Protein AF-A0A2G6VY18-F1 (afdb_monomer_lite)

pLDDT: mean 87.69, std 17.42, range [36.78, 98.62]

Radius of gyration: 18.26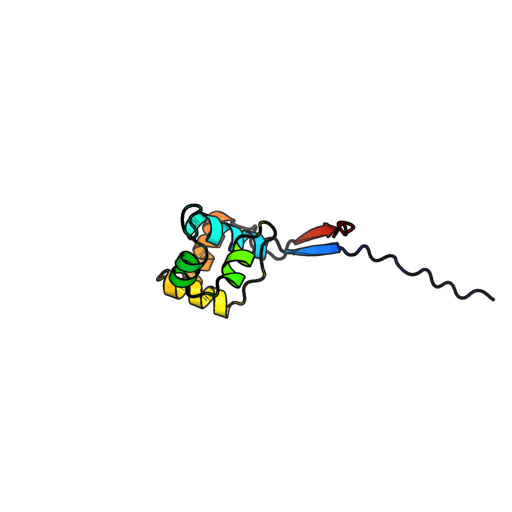 Å; chains: 1; bounding box: 56×31×47 Å

Sequence (108 aa):
MGNKNSDSNKSNEAKIFLLDRFVCNYIKKEWISDTKSNLSQSQELGIHPHVLTKIKNDDGYRIPLSTLAIICFYKKIDLSEFFKLIEKQYGSKINDDFVLKTNTKKDA

Foldseek 3Di:
DDDPPPPPPPQPWDKQFVLQLLLLVVCCVPQNDPPDDLCVSCVLQVHDSVVNVQSPDNSGDPQDVVSVQSSCVSVVHGPVVSVVVSCVVQPPSNDRDTDIDGPPPPDD

Structure (mmCIF, N/CA/C/O backbone):
data_AF-A0A2G6VY18-F1
#
_entry.id   AF-A0A2G6VY18-F1
#
loop_
_atom_site.group_PDB
_atom_site.id
_atom_site.type_symbol
_atom_site.label_atom_id
_atom_site.label_alt_id
_atom_site.label_comp_id
_atom_site.label_asym_id
_atom_site.label_entity_id
_atom_site.label_seq_id
_atom_site.pdbx_PDB_ins_code
_atom_site.Cartn_x
_atom_site.Cartn_y
_atom_site.Cartn_z
_atom_site.occupancy
_atom_site.B_iso_or_equiv
_atom_site.auth_seq_id
_atom_site.auth_comp_id
_atom_site.auth_asym_id
_atom_site.auth_atom_id
_atom_site.pdbx_PDB_model_num
ATOM 1 N N . MET A 1 1 ? 43.800 -15.721 -34.060 1.00 45.09 1 MET A N 1
ATOM 2 C CA . MET A 1 1 ? 43.629 -14.273 -33.801 1.00 45.09 1 MET A CA 1
ATOM 3 C C . MET A 1 1 ? 42.156 -13.924 -33.935 1.00 45.09 1 MET A C 1
ATOM 5 O O . MET A 1 1 ? 41.568 -14.296 -34.939 1.00 45.09 1 MET A O 1
ATOM 9 N N . GLY A 1 2 ? 41.585 -13.240 -32.937 1.00 41.97 2 GLY A N 1
ATOM 10 C CA . GLY A 1 2 ? 40.270 -12.593 -33.036 1.00 41.97 2 GLY A CA 1
ATOM 11 C C . GLY A 1 2 ? 39.134 -13.210 -32.215 1.00 41.97 2 GLY A C 1
ATOM 12 O O . GLY A 1 2 ? 38.137 -13.628 -32.788 1.00 41.97 2 GLY A O 1
ATOM 13 N N . ASN A 1 3 ? 39.257 -13.224 -30.883 1.00 45.16 3 ASN A N 1
ATOM 14 C CA . ASN A 1 3 ? 38.118 -13.402 -29.980 1.00 45.16 3 ASN A CA 1
ATOM 15 C C . ASN A 1 3 ? 37.259 -12.121 -30.024 1.00 45.16 3 ASN A C 1
ATOM 17 O O . ASN A 1 3 ? 37.706 -11.078 -29.549 1.00 45.16 3 ASN A O 1
ATOM 21 N N . LYS A 1 4 ? 36.065 -12.157 -30.629 1.00 44.12 4 LYS A N 1
ATOM 22 C CA . LYS A 1 4 ? 35.118 -11.028 -30.591 1.00 44.12 4 LYS A CA 1
ATOM 23 C C . LYS A 1 4 ? 34.241 -11.141 -29.341 1.00 44.12 4 LYS A C 1
ATOM 25 O O . LYS A 1 4 ? 33.076 -11.510 -29.427 1.00 44.12 4 LYS A O 1
ATOM 30 N N . ASN A 1 5 ? 34.810 -10.778 -28.192 1.00 48.44 5 ASN A N 1
ATOM 31 C CA . ASN A 1 5 ? 34.020 -10.262 -27.077 1.00 48.44 5 ASN A CA 1
ATOM 32 C C . ASN A 1 5 ? 33.518 -8.875 -27.490 1.00 48.44 5 ASN A C 1
ATOM 34 O O . ASN A 1 5 ? 34.233 -7.886 -27.348 1.00 48.44 5 ASN A O 1
ATOM 38 N N . SER A 1 6 ? 32.309 -8.787 -28.039 1.00 45.50 6 SER A N 1
ATOM 39 C CA . SER A 1 6 ? 31.549 -7.545 -27.933 1.00 45.50 6 SER A CA 1
ATOM 40 C C . SER A 1 6 ? 30.743 -7.651 -26.651 1.00 45.50 6 SER A C 1
ATOM 42 O O . SER A 1 6 ? 29.635 -8.190 -26.657 1.00 45.50 6 SER A O 1
ATOM 44 N N . ASP A 1 7 ? 31.354 -7.203 -25.553 1.00 48.25 7 ASP A N 1
ATOM 45 C CA . ASP A 1 7 ? 30.668 -6.920 -24.299 1.00 48.25 7 ASP A CA 1
ATOM 46 C C . ASP A 1 7 ? 29.398 -6.139 -24.624 1.00 48.25 7 ASP A C 1
ATOM 48 O O . ASP A 1 7 ? 29.431 -4.984 -25.056 1.00 48.25 7 ASP A O 1
ATOM 52 N N . SER A 1 8 ? 28.256 -6.805 -24.475 1.00 49.62 8 SER A N 1
ATOM 53 C CA . SER A 1 8 ? 26.969 -6.142 -24.512 1.00 49.62 8 SER A CA 1
ATOM 54 C C . SER A 1 8 ? 26.970 -5.145 -23.358 1.00 49.62 8 SER A C 1
ATOM 56 O O . SER A 1 8 ? 26.821 -5.549 -22.202 1.00 49.62 8 SER A O 1
ATOM 58 N N . ASN A 1 9 ? 27.150 -3.860 -23.660 1.00 50.88 9 ASN A N 1
ATOM 59 C CA . ASN A 1 9 ? 26.778 -2.760 -22.780 1.00 50.88 9 ASN A CA 1
ATOM 60 C C . ASN A 1 9 ? 25.280 -2.909 -22.473 1.00 50.88 9 ASN A C 1
ATOM 62 O O . ASN A 1 9 ? 24.435 -2.320 -23.141 1.00 50.88 9 ASN A O 1
ATOM 66 N N . LYS A 1 10 ? 24.935 -3.754 -21.494 1.00 54.50 10 LYS A N 1
ATOM 67 C CA . LYS A 1 10 ? 23.614 -3.777 -20.873 1.00 54.50 10 LYS A CA 1
ATOM 68 C C . LYS A 1 10 ? 23.489 -2.431 -20.180 1.00 54.50 10 LYS A C 1
ATOM 70 O O . LYS A 1 10 ? 24.057 -2.228 -19.106 1.00 54.50 10 LYS A O 1
ATOM 75 N N . SER A 1 11 ? 22.794 -1.500 -20.824 1.00 57.06 11 SER A N 1
ATOM 76 C CA . SER A 1 11 ? 22.233 -0.347 -20.140 1.00 57.06 11 SER A CA 1
ATOM 77 C C . SER A 1 11 ? 21.590 -0.859 -18.849 1.00 57.06 11 SER A C 1
ATOM 79 O O . SER A 1 11 ? 20.855 -1.848 -18.846 1.00 57.06 11 SER A O 1
ATOM 81 N N . ASN A 1 12 ? 21.973 -0.269 -17.717 1.00 70.56 12 ASN A N 1
ATOM 82 C CA . ASN A 1 12 ? 21.567 -0.718 -16.387 1.00 70.56 12 ASN A CA 1
ATOM 83 C C . ASN A 1 12 ? 20.119 -0.253 -16.124 1.00 70.56 12 ASN A C 1
ATOM 85 O O . ASN A 1 12 ? 19.857 0.611 -15.282 1.00 70.56 12 ASN A O 1
ATOM 89 N N . GLU A 1 13 ? 19.200 -0.739 -16.955 1.00 80.06 13 GLU A N 1
ATOM 90 C CA . GLU A 1 13 ? 17.788 -0.385 -16.975 1.00 80.06 13 GLU A CA 1
ATOM 91 C C . GLU A 1 13 ? 17.041 -1.201 -15.923 1.00 80.06 13 GLU A C 1
ATOM 93 O O . GLU A 1 13 ? 17.017 -2.434 -15.950 1.00 80.06 13 GLU A O 1
ATOM 98 N N . ALA A 1 14 ? 16.423 -0.501 -14.976 1.00 87.31 14 ALA A N 1
ATOM 99 C CA . ALA A 1 14 ? 15.549 -1.112 -13.993 1.00 87.31 14 ALA A CA 1
ATOM 100 C C . ALA A 1 14 ? 14.137 -1.238 -14.575 1.00 87.31 14 ALA A C 1
ATOM 102 O O . ALA A 1 14 ? 13.590 -0.274 -15.116 1.00 87.31 14 ALA A O 1
ATOM 103 N N . LYS A 1 15 ? 13.534 -2.421 -14.431 1.00 91.19 15 LYS A N 1
ATOM 104 C CA . LYS A 1 15 ? 12.105 -2.613 -14.692 1.00 91.19 15 LYS A CA 1
ATOM 105 C C . LYS A 1 15 ? 11.304 -2.089 -13.510 1.00 91.19 15 LYS A C 1
ATOM 107 O O . LYS A 1 15 ? 11.523 -2.522 -12.380 1.00 91.19 15 LYS A O 1
ATOM 112 N N . ILE A 1 16 ? 10.363 -1.199 -13.789 1.00 91.88 16 ILE A N 1
ATOM 113 C CA . ILE A 1 16 ? 9.406 -0.694 -12.810 1.00 91.88 16 ILE A CA 1
ATOM 114 C C . ILE A 1 16 ? 8.032 -1.203 -13.210 1.00 91.88 16 ILE A C 1
ATOM 116 O O . ILE A 1 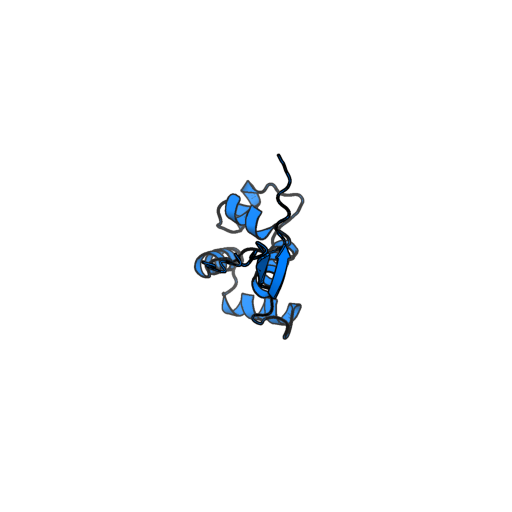16 ? 7.473 -0.746 -14.208 1.00 91.88 16 ILE A O 1
ATOM 120 N N . PHE A 1 17 ? 7.500 -2.147 -12.440 1.00 94.31 17 PHE A N 1
ATOM 121 C CA . PHE A 1 17 ? 6.161 -2.677 -12.663 1.00 94.31 17 PHE A CA 1
ATOM 122 C C . PHE A 1 17 ? 5.114 -1.624 -12.307 1.00 94.31 17 PHE A C 1
ATOM 124 O O . PHE A 1 17 ? 5.142 -1.032 -11.224 1.00 94.31 17 PHE A O 1
ATOM 131 N N . LEU A 1 18 ? 4.173 -1.397 -13.221 1.00 94.69 18 LEU A N 1
ATOM 132 C CA . LEU A 1 18 ? 3.108 -0.419 -13.026 1.00 94.69 18 LEU A CA 1
ATOM 133 C C . LEU A 1 18 ? 2.186 -0.824 -11.875 1.00 94.69 18 LEU A C 1
ATOM 135 O O . LEU A 1 18 ? 1.736 0.047 -11.134 1.00 94.69 18 LEU A O 1
ATOM 139 N N . LEU A 1 19 ? 1.986 -2.128 -11.662 1.00 95.25 19 LEU A N 1
ATOM 140 C CA . LEU A 1 19 ? 1.226 -2.652 -10.530 1.00 95.25 19 LEU A CA 1
ATOM 141 C C . LEU A 1 19 ? 1.783 -2.186 -9.177 1.00 95.25 19 LEU A C 1
ATOM 143 O O . LEU A 1 19 ? 1.033 -1.649 -8.362 1.00 95.25 19 LEU A O 1
ATOM 147 N N . ASP A 1 20 ? 3.094 -2.331 -8.955 1.00 95.69 20 ASP A N 1
ATOM 148 C CA . ASP A 1 20 ? 3.748 -1.897 -7.713 1.00 95.69 20 ASP A CA 1
ATOM 149 C C . ASP A 1 20 ? 3.555 -0.386 -7.501 1.00 95.69 20 ASP A C 1
ATOM 151 O O . ASP A 1 20 ? 3.208 0.068 -6.406 1.00 95.69 20 ASP A O 1
ATOM 155 N N . ARG A 1 21 ? 3.701 0.401 -8.575 1.00 95.62 21 ARG A N 1
ATOM 156 C CA . ARG A 1 21 ? 3.456 1.848 -8.563 1.00 95.62 21 ARG A CA 1
ATOM 157 C C . ARG A 1 21 ? 2.004 2.183 -8.215 1.00 95.62 21 ARG A C 1
ATOM 159 O O . ARG A 1 21 ? 1.770 3.064 -7.392 1.00 95.62 21 ARG A O 1
ATOM 166 N N . PHE A 1 22 ? 1.022 1.504 -8.803 1.00 96.06 22 PHE A N 1
ATOM 167 C CA . PHE A 1 22 ? -0.398 1.765 -8.547 1.00 96.06 22 PHE A CA 1
ATOM 168 C C . PHE A 1 22 ? -0.802 1.441 -7.111 1.00 96.06 22 PHE A C 1
ATOM 170 O O . PHE A 1 22 ? -1.493 2.244 -6.476 1.00 96.06 22 PHE A O 1
ATOM 177 N N . VAL A 1 23 ? -0.324 0.316 -6.579 1.00 96.81 23 VAL A N 1
ATOM 178 C CA . VAL A 1 23 ? -0.538 -0.074 -5.180 1.00 96.81 23 VAL A CA 1
ATOM 179 C C . VAL A 1 23 ? 0.070 0.967 -4.238 1.00 96.81 23 VAL A C 1
ATOM 181 O O . VAL A 1 23 ? -0.625 1.468 -3.351 1.00 96.81 23 VAL A O 1
ATOM 184 N N . CYS A 1 24 ? 1.332 1.353 -4.446 1.00 97.56 24 CYS A N 1
ATOM 185 C CA . CYS A 1 24 ? 1.980 2.377 -3.624 1.00 97.56 24 CYS A CA 1
ATOM 186 C C . CYS A 1 24 ? 1.269 3.731 -3.706 1.00 97.56 24 CYS A C 1
ATOM 188 O O . CYS A 1 24 ? 0.998 4.339 -2.671 1.00 97.56 24 CYS A O 1
ATOM 190 N N . ASN A 1 25 ? 0.903 4.176 -4.909 1.00 96.25 25 ASN A N 1
ATOM 191 C CA . ASN A 1 25 ? 0.218 5.450 -5.115 1.00 96.25 25 ASN A CA 1
ATOM 192 C C . ASN A 1 25 ? -1.171 5.476 -4.480 1.00 96.25 25 ASN A C 1
ATOM 194 O O . ASN A 1 25 ? -1.564 6.507 -3.941 1.00 96.25 25 ASN A O 1
ATOM 198 N N . TYR A 1 26 ? -1.899 4.357 -4.504 1.00 97.50 26 TYR A N 1
ATOM 199 C CA . TYR A 1 26 ? -3.174 4.248 -3.800 1.00 97.50 26 TYR A CA 1
ATOM 200 C C . TYR A 1 26 ? -2.988 4.445 -2.295 1.00 97.50 26 TYR A C 1
ATOM 202 O O . TYR A 1 26 ? -3.610 5.324 -1.705 1.00 97.50 26 TYR A O 1
ATOM 210 N N . ILE A 1 27 ? -2.071 3.685 -1.687 1.00 97.75 27 ILE A N 1
ATOM 211 C CA . ILE A 1 27 ? -1.780 3.777 -0.250 1.00 97.75 27 ILE A CA 1
ATOM 212 C C . ILE A 1 27 ? -1.328 5.196 0.116 1.00 97.75 27 ILE A C 1
ATOM 214 O O . ILE A 1 27 ? -1.803 5.760 1.100 1.00 97.75 27 ILE A O 1
ATOM 218 N N . LYS A 1 28 ? -0.437 5.790 -0.685 1.00 96.81 28 LYS A N 1
ATOM 219 C CA . LYS A 1 28 ? 0.049 7.162 -0.498 1.00 96.81 28 LYS A CA 1
ATOM 220 C C . LYS A 1 28 ? -1.089 8.175 -0.533 1.00 96.81 28 LYS A C 1
ATOM 222 O O . LYS A 1 28 ? -1.165 9.012 0.353 1.00 96.81 28 LYS A O 1
ATOM 227 N N . LYS A 1 29 ? -1.969 8.084 -1.526 1.00 96.62 29 LYS A N 1
ATOM 228 C CA . LYS A 1 29 ? -3.065 9.036 -1.718 1.00 96.62 29 LYS A CA 1
ATOM 229 C C . LYS A 1 29 ? -4.146 8.919 -0.647 1.00 96.62 29 LYS A C 1
ATOM 231 O O . LYS A 1 29 ? -4.625 9.933 -0.157 1.00 96.62 29 LYS A O 1
ATOM 236 N N . GLU A 1 30 ? -4.553 7.699 -0.318 1.00 97.06 30 GLU A N 1
ATOM 237 C CA . GLU A 1 30 ? -5.736 7.472 0.516 1.00 97.06 30 GLU A CA 1
ATOM 238 C C . GLU A 1 30 ? -5.393 7.384 2.008 1.00 97.06 30 GLU A C 1
ATOM 240 O O . GLU A 1 30 ? -6.215 7.717 2.861 1.00 97.06 30 GLU A O 1
ATOM 245 N N . TRP A 1 31 ? -4.193 6.906 2.356 1.00 97.06 31 TRP A N 1
ATOM 246 C CA . TRP A 1 31 ? -3.879 6.490 3.729 1.00 97.06 31 TRP A CA 1
ATOM 247 C C . TRP A 1 31 ? -2.676 7.181 4.359 1.00 97.06 31 TRP A C 1
ATOM 249 O O . TRP A 1 31 ? -2.404 6.927 5.537 1.00 97.06 31 TRP A O 1
ATOM 259 N N . ILE A 1 32 ? -1.973 8.024 3.608 1.00 96.31 32 ILE A N 1
ATOM 260 C CA . ILE A 1 32 ? -0.814 8.777 4.075 1.00 96.31 32 ILE A CA 1
ATOM 261 C C . ILE A 1 32 ? -1.127 10.271 3.942 1.00 96.31 32 ILE A C 1
ATOM 263 O O . ILE A 1 32 ? -1.537 10.753 2.896 1.00 96.31 32 ILE A O 1
ATOM 267 N N . SER A 1 33 ? -0.917 11.006 5.026 1.00 95.38 33 SER A N 1
ATOM 268 C CA . SER A 1 33 ? -0.990 12.459 5.099 1.00 95.38 33 SER A CA 1
ATOM 269 C C . SER A 1 33 ? 0.388 13.101 4.919 1.00 95.38 33 SER A C 1
ATOM 271 O O . SER A 1 33 ? 1.383 12.676 5.522 1.00 95.38 33 SER A O 1
ATOM 273 N N . ASP A 1 34 ? 0.431 14.200 4.172 1.00 90.69 34 ASP A N 1
ATOM 274 C CA . ASP A 1 34 ? 1.630 15.029 4.023 1.00 90.69 34 ASP A CA 1
ATOM 275 C C . ASP A 1 34 ? 1.944 15.861 5.278 1.00 90.69 34 ASP A C 1
ATOM 277 O O . ASP A 1 34 ? 3.070 16.323 5.448 1.00 90.69 34 ASP A O 1
ATOM 281 N N . THR A 1 35 ? 0.987 16.016 6.200 1.00 94.00 35 THR A N 1
ATOM 282 C CA . THR A 1 35 ? 1.158 16.833 7.416 1.00 94.00 35 THR A CA 1
ATOM 283 C C . THR A 1 35 ? 1.660 16.048 8.627 1.00 94.00 35 THR A C 1
ATOM 285 O O . THR A 1 35 ? 2.109 16.642 9.606 1.00 94.00 35 THR A O 1
ATOM 288 N N . LYS A 1 36 ? 1.594 14.711 8.592 1.00 95.56 36 LYS A N 1
ATOM 289 C CA . LYS A 1 36 ? 2.007 13.849 9.711 1.00 95.56 36 LYS A CA 1
ATOM 290 C C . LYS A 1 36 ? 3.445 13.352 9.541 1.00 95.56 36 LYS A C 1
ATOM 292 O O . LYS A 1 36 ? 3.895 13.042 8.437 1.00 95.56 36 LYS A O 1
ATOM 297 N N . SER A 1 37 ? 4.156 13.165 10.654 1.00 96.31 37 SER A N 1
ATOM 298 C CA . SER A 1 37 ? 5.510 12.597 10.634 1.00 96.31 37 SER A CA 1
ATOM 299 C C . SER A 1 37 ? 5.516 11.144 10.144 1.00 96.31 37 SER A C 1
ATOM 301 O O . SER A 1 37 ? 4.567 10.393 10.364 1.00 96.31 37 SER A O 1
ATOM 303 N N . ASN A 1 38 ? 6.609 10.708 9.508 1.00 95.88 38 ASN A N 1
ATOM 304 C CA . ASN A 1 38 ? 6.730 9.320 9.043 1.00 95.88 38 ASN A CA 1
ATOM 305 C C . ASN A 1 38 ? 6.599 8.300 10.183 1.00 95.88 38 ASN A C 1
ATOM 307 O O . ASN A 1 38 ? 6.043 7.228 9.973 1.00 95.88 38 ASN A O 1
ATOM 311 N N . LE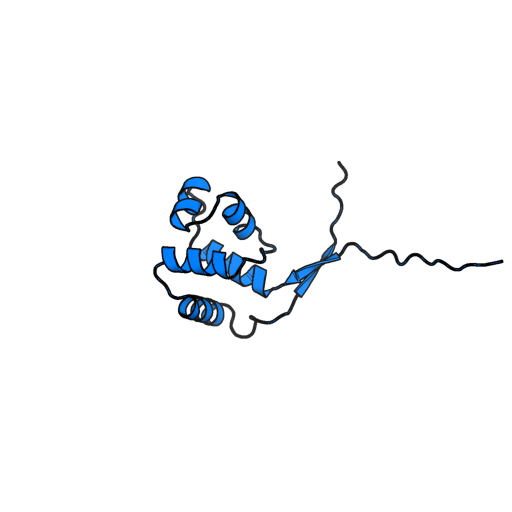U A 1 39 ? 7.083 8.633 11.384 1.00 97.25 39 LEU A N 1
ATOM 312 C CA . LEU A 1 39 ? 7.003 7.742 12.539 1.00 97.25 39 LEU A CA 1
ATOM 313 C C . LEU A 1 39 ? 5.545 7.458 12.920 1.00 97.25 39 LEU A C 1
ATOM 315 O O . LEU A 1 39 ? 5.136 6.298 12.912 1.00 97.25 39 LEU A O 1
ATOM 319 N N . SER A 1 40 ? 4.758 8.509 13.161 1.00 97.75 40 SER A N 1
ATOM 320 C CA . SER A 1 40 ? 3.346 8.384 13.548 1.00 97.75 40 SER A CA 1
ATOM 321 C C . SER A 1 40 ? 2.541 7.627 12.489 1.00 97.75 40 SER A C 1
ATOM 323 O O . SER A 1 40 ? 1.822 6.684 12.808 1.00 97.75 40 SER A O 1
ATOM 325 N N . GLN A 1 41 ? 2.730 7.958 11.213 1.00 97.31 41 GLN A N 1
ATOM 326 C CA . GLN A 1 41 ? 2.004 7.303 10.123 1.00 97.31 41 GLN A CA 1
ATOM 327 C C . GLN A 1 41 ? 2.384 5.833 9.947 1.00 97.31 41 GLN A C 1
ATOM 329 O O . GLN A 1 41 ? 1.537 5.002 9.632 1.00 97.31 41 GLN A O 1
ATOM 334 N N . SER A 1 42 ? 3.656 5.493 10.157 1.00 97.69 42 SER A N 1
ATOM 335 C CA . SER A 1 42 ? 4.111 4.105 10.070 1.00 97.69 42 SER A CA 1
ATOM 336 C C . SER A 1 42 ? 3.491 3.236 11.169 1.00 97.69 42 SER A C 1
ATOM 338 O O . SER A 1 42 ? 3.082 2.113 10.890 1.00 97.69 42 SER A O 1
ATOM 340 N N . GLN A 1 43 ? 3.305 3.790 12.374 1.00 97.94 43 GLN A N 1
ATOM 341 C CA . GLN A 1 43 ? 2.602 3.129 13.477 1.00 97.94 43 GLN A CA 1
ATOM 342 C C . GLN A 1 43 ? 1.109 2.945 13.172 1.00 97.94 43 GLN A C 1
ATOM 344 O O . GLN A 1 43 ? 0.575 1.863 13.404 1.00 97.94 43 GLN A O 1
ATOM 349 N N . GLU A 1 44 ? 0.454 3.957 12.589 1.00 97.75 44 GLU A N 1
ATOM 350 C CA . GLU A 1 44 ? -0.947 3.872 12.139 1.00 97.75 44 GLU A CA 1
ATOM 351 C C . GLU A 1 44 ? -1.164 2.807 11.049 1.00 97.75 44 GLU A C 1
ATOM 353 O O . GLU A 1 44 ? -2.269 2.290 10.906 1.00 97.75 44 GLU A O 1
ATOM 358 N N . LEU A 1 45 ? -0.119 2.476 10.284 1.00 97.88 45 LEU A N 1
ATOM 359 C CA . LEU A 1 45 ? -0.136 1.471 9.217 1.00 97.88 45 LEU A CA 1
ATOM 360 C C . LEU A 1 45 ? 0.468 0.119 9.635 1.00 97.88 45 LEU A C 1
ATOM 362 O O . LEU A 1 45 ? 0.489 -0.804 8.825 1.00 97.88 45 LEU A O 1
ATOM 366 N N . GLY A 1 46 ? 0.982 -0.006 10.863 1.00 98.06 46 GLY A N 1
ATOM 367 C CA . GLY A 1 46 ? 1.608 -1.236 11.355 1.00 98.06 46 GLY A CA 1
ATOM 368 C C . GLY A 1 46 ? 2.941 -1.598 10.688 1.00 98.06 46 GLY A C 1
ATOM 369 O O . GLY A 1 46 ? 3.313 -2.768 10.659 1.00 98.06 46 GLY A O 1
ATOM 370 N N . ILE A 1 47 ? 3.665 -0.627 10.126 1.00 98.25 47 ILE A N 1
ATOM 371 C CA . ILE A 1 47 ? 4.910 -0.858 9.376 1.00 98.25 47 ILE A CA 1
ATOM 372 C C . ILE A 1 47 ? 6.084 -0.061 9.945 1.00 98.25 47 ILE A C 1
ATOM 374 O O . ILE A 1 47 ? 5.918 0.919 10.662 1.00 98.25 47 ILE A O 1
ATOM 378 N N . HIS A 1 48 ? 7.306 -0.449 9.579 1.00 97.75 48 HIS A N 1
ATOM 379 C CA . HIS A 1 48 ? 8.501 0.322 9.918 1.00 97.75 48 HIS A CA 1
ATOM 380 C C . HIS A 1 48 ? 8.578 1.624 9.084 1.00 97.75 48 HIS A C 1
ATOM 382 O O . HIS A 1 48 ? 8.273 1.581 7.885 1.00 97.75 48 HIS A O 1
ATOM 388 N N . PRO A 1 49 ? 9.074 2.759 9.626 1.00 97.25 49 PRO A N 1
ATOM 389 C CA . PRO A 1 49 ? 9.209 4.019 8.882 1.00 97.25 49 PRO A CA 1
ATOM 390 C C . PRO A 1 49 ? 9.954 3.895 7.545 1.00 97.25 49 PRO A C 1
ATOM 392 O O . PRO A 1 49 ? 9.604 4.548 6.568 1.00 97.25 49 PRO A O 1
ATOM 395 N N . HIS A 1 50 ? 10.955 3.015 7.465 1.00 96.75 50 HIS A N 1
ATOM 396 C CA . HIS A 1 50 ? 11.679 2.752 6.215 1.00 96.75 50 HIS A CA 1
ATOM 397 C C . HIS A 1 50 ? 10.784 2.158 5.111 1.00 96.75 50 HIS A C 1
ATOM 399 O O . HIS A 1 50 ? 10.957 2.486 3.938 1.00 96.75 50 HIS A O 1
ATOM 405 N N . VAL A 1 51 ? 9.812 1.310 5.469 1.00 97.69 51 VAL A N 1
ATOM 406 C CA . VAL A 1 51 ? 8.825 0.773 4.517 1.00 97.69 51 VAL A CA 1
ATOM 407 C C . VAL A 1 51 ? 7.898 1.890 4.047 1.00 97.69 51 VAL A C 1
ATOM 409 O O . VAL A 1 51 ? 7.655 2.007 2.850 1.00 97.69 51 VAL A O 1
ATOM 412 N N . LEU A 1 52 ? 7.456 2.765 4.957 1.00 97.75 52 LEU A N 1
ATOM 413 C CA . LEU A 1 52 ? 6.648 3.934 4.605 1.00 97.75 52 LEU A CA 1
ATOM 414 C C . LEU A 1 52 ? 7.365 4.832 3.583 1.00 97.75 52 LEU A C 1
ATOM 416 O O . LEU A 1 52 ? 6.764 5.237 2.592 1.00 97.75 52 LEU A O 1
ATOM 420 N N . THR A 1 53 ? 8.660 5.098 3.780 1.00 96.44 53 THR A N 1
ATOM 421 C CA . THR A 1 53 ? 9.468 5.872 2.823 1.00 96.44 53 THR A CA 1
ATOM 422 C C . THR A 1 53 ? 9.517 5.213 1.443 1.00 96.44 53 THR A C 1
ATOM 424 O O . THR A 1 53 ? 9.433 5.913 0.437 1.00 96.44 53 THR A O 1
ATOM 427 N N . LYS A 1 54 ? 9.605 3.877 1.371 1.00 97.06 54 LYS A N 1
ATOM 428 C CA . LYS A 1 54 ? 9.558 3.144 0.095 1.00 97.06 54 LYS A CA 1
ATOM 429 C C . LYS A 1 54 ? 8.198 3.260 -0.589 1.00 97.06 54 LYS A C 1
ATOM 431 O O . LYS A 1 54 ? 8.157 3.498 -1.787 1.00 97.06 54 LYS A O 1
ATOM 436 N N . ILE A 1 55 ? 7.105 3.152 0.167 1.00 97.25 55 ILE A N 1
ATOM 437 C CA . ILE A 1 55 ? 5.738 3.323 -0.356 1.00 97.25 55 ILE A CA 1
ATOM 438 C C . ILE A 1 55 ? 5.521 4.743 -0.896 1.00 97.25 55 ILE A C 1
ATOM 440 O O . ILE A 1 55 ? 4.815 4.924 -1.881 1.00 97.25 55 ILE A O 1
ATOM 444 N N . LYS A 1 56 ? 6.144 5.755 -0.281 1.00 95.38 56 LYS A N 1
ATOM 445 C CA . LYS A 1 56 ? 6.060 7.152 -0.735 1.00 95.38 56 LYS A CA 1
ATOM 446 C C . LYS A 1 56 ? 6.797 7.429 -2.055 1.00 95.38 56 LYS A C 1
ATOM 448 O O . LYS A 1 56 ? 6.578 8.502 -2.621 1.00 95.38 56 LYS A O 1
ATOM 453 N N . ASN A 1 57 ? 7.656 6.518 -2.519 1.00 93.44 57 ASN A N 1
ATOM 454 C CA . ASN A 1 57 ? 8.400 6.663 -3.768 1.00 93.44 57 ASN A CA 1
ATOM 455 C C . ASN A 1 57 ? 7.458 6.563 -4.979 1.00 93.44 57 ASN A C 1
ATOM 457 O O . ASN A 1 57 ? 6.676 5.622 -5.081 1.00 93.44 57 ASN A O 1
ATOM 461 N N . ASP A 1 58 ? 7.572 7.504 -5.916 1.00 88.00 58 ASP A N 1
ATOM 462 C CA . ASP A 1 58 ? 6.703 7.587 -7.097 1.00 88.00 58 ASP A CA 1
ATOM 463 C C . ASP A 1 58 ? 6.935 6.448 -8.107 1.00 88.00 58 ASP A C 1
ATOM 465 O O . ASP A 1 58 ? 6.063 6.134 -8.919 1.00 88.00 58 ASP A O 1
ATOM 469 N N . ASP A 1 59 ? 8.092 5.782 -8.056 1.00 90.62 59 ASP A N 1
ATOM 470 C CA . ASP A 1 59 ? 8.343 4.564 -8.833 1.00 90.62 59 ASP A CA 1
ATOM 471 C C . ASP A 1 59 ? 7.678 3.324 -8.231 1.00 90.62 59 ASP A C 1
ATOM 473 O O . ASP A 1 59 ? 7.595 2.291 -8.890 1.00 90.62 59 ASP A O 1
ATOM 477 N N . GLY A 1 60 ? 7.158 3.432 -7.011 1.00 90.19 60 GLY A N 1
ATOM 478 C CA . GLY A 1 60 ? 6.599 2.314 -6.277 1.00 90.19 60 GLY A CA 1
ATOM 479 C C . GLY A 1 60 ? 7.657 1.431 -5.626 1.00 90.19 60 GLY A C 1
ATOM 480 O O . GLY A 1 60 ? 8.872 1.599 -5.756 1.00 90.19 60 GLY A O 1
ATOM 481 N N . TYR A 1 61 ? 7.154 0.471 -4.870 1.00 94.25 61 TYR A N 1
ATOM 482 C CA . TYR A 1 61 ? 7.924 -0.517 -4.142 1.00 94.25 61 TYR A CA 1
ATOM 483 C C . TYR A 1 61 ? 7.164 -1.834 -4.212 1.00 94.25 61 TYR A C 1
ATOM 485 O O . TYR A 1 61 ? 5.956 -1.866 -3.995 1.00 94.25 61 TYR A O 1
ATOM 493 N N . ARG A 1 62 ? 7.880 -2.931 -4.466 1.00 95.31 62 ARG A N 1
ATOM 494 C CA . ARG A 1 62 ? 7.302 -4.272 -4.424 1.00 95.31 62 ARG A CA 1
ATOM 495 C C . ARG A 1 62 ? 6.998 -4.664 -2.979 1.00 95.31 62 ARG A C 1
ATOM 497 O O . ARG A 1 62 ? 7.841 -5.244 -2.289 1.00 95.31 62 ARG A O 1
ATOM 504 N N . ILE A 1 63 ? 5.807 -4.296 -2.513 1.00 96.75 63 ILE A N 1
ATOM 505 C CA . ILE A 1 63 ? 5.339 -4.571 -1.153 1.00 96.75 63 ILE A CA 1
ATOM 506 C C . ILE A 1 63 ? 5.160 -6.089 -0.992 1.00 96.75 63 ILE A C 1
ATOM 508 O O . ILE A 1 63 ? 4.405 -6.697 -1.753 1.00 96.75 63 ILE A O 1
ATOM 512 N N . PRO A 1 64 ? 5.807 -6.732 -0.001 1.00 97.50 64 PRO A N 1
ATOM 513 C CA . PRO A 1 64 ? 5.517 -8.119 0.329 1.00 97.50 64 PRO A CA 1
ATOM 514 C C . PRO A 1 64 ? 4.043 -8.281 0.701 1.00 97.50 64 PRO A C 1
ATOM 516 O O . PRO A 1 64 ? 3.504 -7.479 1.462 1.00 97.50 64 PRO A O 1
ATOM 519 N N . LEU A 1 65 ? 3.396 -9.346 0.225 1.00 97.75 65 LEU A N 1
ATOM 520 C CA . LEU A 1 65 ? 1.970 -9.574 0.479 1.00 97.75 65 LEU A CA 1
ATOM 521 C C . LEU A 1 65 ? 1.635 -9.603 1.981 1.00 97.75 65 LEU A C 1
ATOM 523 O O . 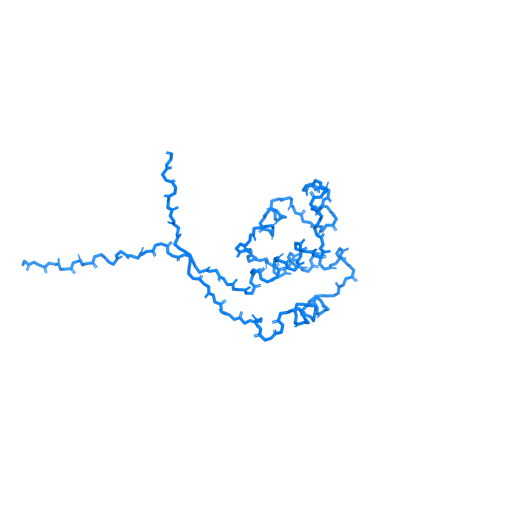LEU A 1 65 ? 0.597 -9.097 2.392 1.00 97.75 65 LEU A O 1
ATOM 527 N N . SER A 1 66 ? 2.547 -10.119 2.810 1.00 98.06 66 SER A N 1
ATOM 528 C CA . SER A 1 66 ? 2.433 -10.088 4.273 1.00 98.06 66 SER A CA 1
ATOM 529 C C . SER A 1 66 ? 2.422 -8.665 4.840 1.00 98.06 66 SER A C 1
ATOM 531 O O . SER A 1 66 ? 1.622 -8.358 5.717 1.00 98.06 66 SER A O 1
ATOM 533 N N . THR A 1 67 ? 3.262 -7.768 4.319 1.00 98.44 67 THR A N 1
ATOM 534 C CA . THR A 1 67 ? 3.254 -6.345 4.686 1.00 98.44 67 THR A CA 1
ATOM 535 C C . THR A 1 67 ? 1.956 -5.674 4.252 1.00 98.44 67 THR A C 1
ATOM 537 O O . THR A 1 67 ? 1.380 -4.912 5.024 1.00 98.44 67 THR A O 1
ATOM 540 N N . LEU A 1 68 ? 1.465 -5.979 3.049 1.00 98.38 68 LEU A N 1
ATOM 541 C CA . LEU A 1 68 ? 0.186 -5.454 2.577 1.00 98.38 68 LEU A CA 1
ATOM 542 C C . LEU A 1 68 ? -0.980 -5.930 3.458 1.00 98.38 68 LEU A C 1
ATOM 544 O O . LEU A 1 68 ? -1.839 -5.127 3.814 1.00 98.38 68 LEU A O 1
ATOM 548 N N . ALA A 1 69 ? -0.975 -7.200 3.871 1.00 98.44 69 ALA A N 1
ATOM 549 C CA . ALA A 1 69 ? -1.968 -7.753 4.788 1.00 98.44 69 ALA A CA 1
ATOM 550 C C . ALA A 1 69 ? -1.957 -7.047 6.156 1.00 98.44 69 ALA A C 1
ATOM 552 O O . ALA A 1 69 ? -3.021 -6.732 6.684 1.00 98.44 69 ALA A O 1
ATOM 553 N N . ILE A 1 70 ? -0.774 -6.728 6.700 1.00 98.56 70 ILE A N 1
ATOM 554 C CA . ILE A 1 70 ? -0.650 -5.935 7.935 1.00 98.56 70 ILE A CA 1
ATOM 555 C C . ILE A 1 70 ? -1.273 -4.548 7.749 1.00 98.56 70 ILE A C 1
ATOM 557 O O . ILE A 1 70 ? -2.093 -4.133 8.565 1.00 98.56 70 ILE A O 1
ATOM 561 N N . ILE A 1 71 ? -0.947 -3.849 6.660 1.00 98.56 71 ILE A N 1
ATOM 562 C CA . ILE A 1 71 ? -1.523 -2.527 6.380 1.00 98.56 71 ILE A CA 1
ATOM 563 C C . ILE A 1 71 ? -3.059 -2.608 6.315 1.00 98.56 71 ILE A C 1
ATOM 565 O O . ILE A 1 71 ? -3.742 -1.799 6.945 1.00 98.56 71 ILE A O 1
ATOM 569 N N . CYS A 1 72 ? -3.607 -3.604 5.609 1.00 98.62 72 CYS A N 1
ATOM 570 C CA . CYS A 1 72 ? -5.055 -3.822 5.500 1.00 98.62 72 CYS A CA 1
ATOM 571 C C . CYS A 1 72 ? -5.700 -4.079 6.873 1.00 98.62 72 CYS A C 1
ATOM 573 O O . CYS A 1 72 ? -6.707 -3.456 7.209 1.00 98.62 72 CYS A O 1
ATOM 575 N N . PHE A 1 73 ? -5.065 -4.898 7.719 1.00 98.44 73 PHE A N 1
ATOM 576 C CA . PHE A 1 73 ? -5.519 -5.156 9.089 1.00 98.44 73 PHE A CA 1
ATOM 577 C C . PHE A 1 73 ? -5.607 -3.877 9.938 1.00 98.44 73 PHE A C 1
ATOM 579 O O . PHE A 1 73 ? -6.578 -3.672 10.677 1.00 98.44 73 PHE A O 1
ATOM 586 N N . TYR A 1 74 ? -4.619 -2.986 9.828 1.00 98.44 74 TYR A N 1
ATOM 587 C CA . TYR A 1 74 ? -4.647 -1.692 10.518 1.00 98.44 74 TYR A CA 1
ATOM 588 C C . TYR A 1 74 ? -5.727 -0.760 9.953 1.00 98.44 74 TYR A C 1
ATOM 590 O O . TYR A 1 74 ? -6.332 0.002 10.709 1.00 98.44 74 TYR A O 1
ATOM 598 N N . LYS A 1 75 ? -6.036 -0.874 8.657 1.00 98.00 75 LYS A N 1
ATOM 599 C CA . LYS A 1 75 ? -7.132 -0.154 7.989 1.00 98.00 75 LYS A CA 1
ATOM 600 C C . LYS A 1 75 ? -8.510 -0.791 8.157 1.00 98.00 75 LYS A C 1
ATOM 602 O O . LYS A 1 75 ? -9.480 -0.205 7.692 1.00 98.00 75 LYS A O 1
ATOM 607 N N . LYS A 1 76 ? -8.606 -1.917 8.871 1.00 98.12 76 LYS A N 1
ATOM 608 C CA . LYS A 1 76 ? -9.863 -2.637 9.140 1.00 98.12 76 LYS A CA 1
ATOM 609 C C . LYS A 1 76 ? -10.583 -3.079 7.863 1.00 98.12 76 LYS A C 1
ATOM 611 O O . LYS A 1 76 ? -11.807 -3.085 7.828 1.00 98.12 76 LYS A O 1
ATOM 616 N N . ILE A 1 77 ? -9.805 -3.466 6.854 1.00 98.31 77 ILE A N 1
ATOM 617 C CA . ILE A 1 77 ? -10.301 -4.049 5.607 1.00 98.31 77 ILE A CA 1
ATOM 618 C C . ILE A 1 77 ? -9.611 -5.382 5.341 1.00 98.31 77 ILE A C 1
ATOM 620 O O . ILE A 1 77 ? -8.457 -5.592 5.734 1.00 98.31 77 ILE A O 1
ATOM 624 N N . ASP A 1 78 ? -10.295 -6.262 4.623 1.00 98.12 78 ASP A N 1
ATOM 625 C CA . ASP A 1 78 ? -9.697 -7.506 4.152 1.00 98.12 78 ASP A CA 1
ATOM 626 C C . ASP A 1 78 ? -8.812 -7.259 2.927 1.00 98.12 78 ASP A C 1
ATOM 628 O O . ASP A 1 78 ? -9.036 -6.349 2.126 1.00 98.12 78 ASP A O 1
ATOM 632 N N . LEU A 1 79 ? -7.827 -8.130 2.712 1.00 97.81 79 LEU A N 1
ATOM 633 C CA . LEU A 1 79 ? -6.947 -8.043 1.545 1.00 97.81 79 LEU A CA 1
ATOM 634 C C . LEU A 1 79 ? -7.728 -8.137 0.218 1.00 97.81 79 LEU A C 1
ATOM 636 O O . LEU A 1 79 ? -7.4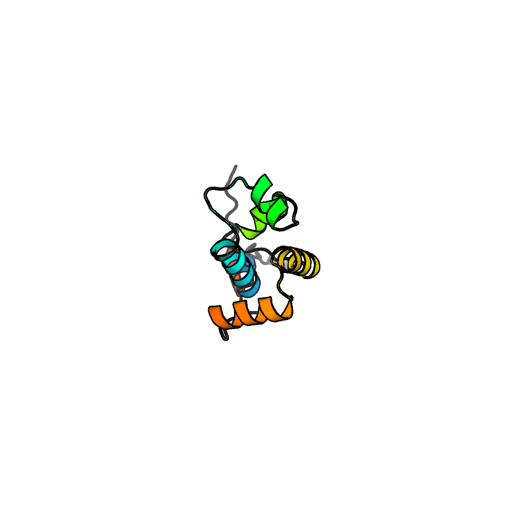00 -7.463 -0.756 1.00 97.81 79 LEU A O 1
ATOM 640 N N . SER A 1 80 ? -8.808 -8.923 0.186 1.00 97.94 80 SER A N 1
ATOM 641 C CA . SER A 1 80 ? -9.715 -8.989 -0.965 1.00 97.94 80 SER A CA 1
ATOM 642 C C . SER A 1 80 ? -10.470 -7.684 -1.205 1.00 97.94 80 SER A C 1
ATOM 644 O O . SER A 1 80 ? -10.759 -7.343 -2.349 1.00 97.94 80 SER A O 1
ATOM 646 N N . GLU A 1 81 ? -10.817 -6.956 -0.143 1.00 98.44 81 GLU A N 1
ATOM 647 C CA . GLU A 1 81 ? -11.448 -5.644 -0.270 1.00 98.44 81 GLU A CA 1
ATOM 648 C C . GLU A 1 81 ? -10.449 -4.621 -0.805 1.00 98.44 81 GLU A C 1
ATOM 650 O O . GLU A 1 81 ? -10.774 -3.871 -1.723 1.00 98.44 81 GLU A O 1
ATOM 655 N N . PHE A 1 82 ? -9.204 -4.667 -0.326 1.00 98.00 82 PHE A N 1
ATOM 656 C CA . PHE A 1 82 ? -8.133 -3.850 -0.879 1.00 98.00 82 PHE A CA 1
ATOM 657 C C . PHE A 1 82 ? -7.971 -4.044 -2.390 1.00 98.00 82 PHE A C 1
ATOM 659 O O . PHE A 1 82 ? -7.940 -3.062 -3.129 1.00 98.00 82 PHE A O 1
ATOM 666 N N . PHE A 1 83 ? -7.929 -5.285 -2.882 1.00 95.88 83 PHE A N 1
ATOM 667 C CA . PHE A 1 83 ? -7.807 -5.519 -4.324 1.00 95.88 83 PHE A CA 1
ATOM 668 C C . PHE A 1 83 ? -8.990 -4.955 -5.119 1.00 95.88 83 PHE A C 1
ATOM 670 O O . PHE A 1 83 ? -8.764 -4.324 -6.150 1.00 95.88 83 PHE A O 1
ATOM 677 N N . LYS A 1 84 ? -10.220 -5.039 -4.596 1.00 96.75 84 LYS A N 1
ATOM 678 C CA . LYS A 1 84 ? -11.390 -4.382 -5.209 1.00 96.75 84 LYS A CA 1
ATOM 679 C C . LYS A 1 84 ? -11.246 -2.859 -5.263 1.00 96.75 84 LYS A C 1
ATOM 681 O O . LYS A 1 84 ? -11.686 -2.236 -6.226 1.00 96.75 84 LYS A O 1
ATOM 686 N N . LEU A 1 85 ? -10.638 -2.238 -4.248 1.00 97.31 85 LEU A N 1
ATOM 687 C CA . LEU A 1 85 ? -10.372 -0.795 -4.242 1.00 97.31 85 LEU A CA 1
ATOM 688 C C . LEU A 1 85 ? -9.358 -0.402 -5.323 1.00 97.31 85 LEU A C 1
ATOM 690 O O . LEU A 1 85 ? -9.567 0.590 -6.026 1.00 97.31 85 LEU A O 1
ATOM 694 N N . ILE A 1 86 ? -8.299 -1.197 -5.498 1.00 96.31 86 ILE A N 1
ATOM 695 C CA . ILE A 1 86 ? -7.317 -0.988 -6.570 1.00 96.31 86 ILE A CA 1
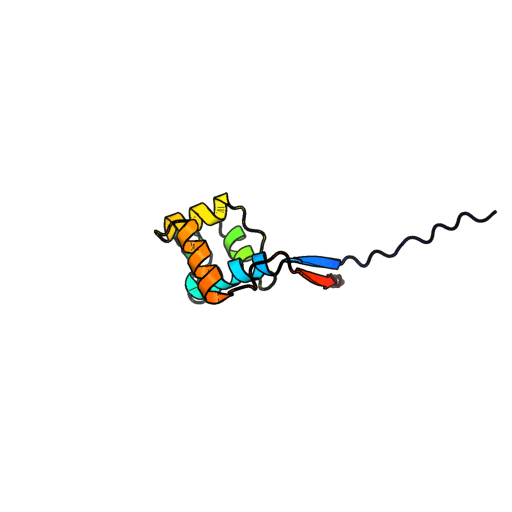ATOM 696 C C . ILE A 1 86 ? -7.987 -1.175 -7.937 1.00 96.31 86 ILE A C 1
ATOM 698 O O . ILE A 1 86 ? -7.844 -0.304 -8.796 1.00 96.31 86 ILE A O 1
ATOM 702 N N . GLU A 1 87 ? -8.771 -2.240 -8.132 1.00 95.12 87 GLU A N 1
ATOM 703 C CA . GLU A 1 87 ? -9.535 -2.493 -9.367 1.00 95.12 87 GLU A CA 1
ATOM 704 C C . GLU A 1 87 ? -10.492 -1.350 -9.693 1.00 95.12 87 GLU A C 1
ATOM 706 O O . GLU A 1 87 ? -10.539 -0.882 -10.830 1.00 95.12 87 GLU A O 1
ATOM 711 N N . LYS A 1 88 ? -11.199 -0.825 -8.692 1.00 96.00 88 LYS A N 1
ATOM 712 C CA . LYS A 1 88 ? -12.089 0.325 -8.865 1.00 96.00 88 LYS A CA 1
ATOM 713 C C . LYS A 1 88 ? -11.343 1.576 -9.340 1.00 96.00 88 LYS A C 1
ATOM 715 O O . LYS A 1 88 ? -11.905 2.354 -10.107 1.00 96.00 88 LYS A O 1
ATOM 720 N N . GLN A 1 89 ? -10.110 1.795 -8.880 1.00 96.12 89 GLN A N 1
ATOM 721 C CA . GLN A 1 89 ? -9.342 2.998 -9.210 1.00 96.12 89 GLN A CA 1
ATOM 722 C C . GLN A 1 89 ? -8.561 2.888 -10.526 1.00 96.12 89 GLN A C 1
ATOM 724 O O . GLN A 1 89 ? -8.468 3.871 -11.261 1.00 96.12 89 GLN A O 1
ATOM 729 N N . TYR A 1 90 ? -7.983 1.724 -10.823 1.00 94.81 90 TYR A N 1
ATOM 730 C CA . TYR A 1 90 ? -7.072 1.547 -11.960 1.00 94.81 90 TYR A CA 1
ATOM 731 C C . TYR A 1 90 ? -7.632 0.648 -13.070 1.00 94.81 90 TYR A C 1
ATOM 733 O O . TYR A 1 90 ? -7.087 0.644 -14.177 1.00 94.81 90 TYR A O 1
ATOM 741 N N . GLY A 1 91 ? -8.734 -0.064 -12.823 1.00 91.50 91 GLY A N 1
ATOM 742 C CA . GLY A 1 91 ? -9.398 -0.927 -13.797 1.00 91.50 91 GLY A CA 1
ATOM 743 C C . GLY A 1 91 ? -8.474 -2.016 -14.338 1.00 91.50 91 GLY A C 1
ATOM 744 O O . GLY A 1 91 ? -7.696 -2.622 -13.605 1.00 91.50 91 GLY A O 1
ATOM 745 N N . SER A 1 92 ? -8.511 -2.219 -15.654 1.00 83.12 92 SER A N 1
ATOM 746 C CA . SER A 1 92 ? -7.701 -3.222 -16.359 1.00 83.12 92 SER A CA 1
ATOM 747 C C . SER A 1 92 ? -6.197 -2.920 -16.406 1.00 83.12 92 SER A C 1
ATOM 749 O O . SER A 1 92 ? -5.452 -3.686 -17.007 1.00 83.12 92 SER A O 1
ATOM 751 N N . LYS A 1 93 ? -5.731 -1.818 -15.799 1.00 85.00 93 LYS A N 1
ATOM 752 C CA . LYS A 1 93 ? -4.299 -1.467 -15.726 1.00 85.00 93 LYS A CA 1
ATOM 753 C C . LYS A 1 93 ? -3.539 -2.267 -14.659 1.00 85.00 93 LYS A C 1
ATOM 755 O O . LYS A 1 93 ? -2.337 -2.095 -14.502 1.00 85.00 93 LYS A O 1
ATOM 760 N N . ILE A 1 94 ? -4.231 -3.106 -13.894 1.00 85.94 94 ILE A N 1
ATOM 761 C CA . ILE A 1 94 ? -3.642 -4.011 -12.904 1.00 85.94 94 ILE A CA 1
ATOM 762 C C . ILE A 1 94 ? -3.165 -5.267 -13.639 1.00 85.94 94 ILE A C 1
ATOM 764 O O . ILE A 1 94 ? -3.850 -6.285 -13.675 1.00 85.94 94 ILE A O 1
ATOM 768 N N . ASN A 1 95 ? -2.005 -5.167 -14.274 1.00 88.81 95 ASN A N 1
ATOM 769 C CA . ASN A 1 95 ? -1.359 -6.246 -15.016 1.00 88.81 95 ASN A CA 1
ATOM 770 C C . ASN A 1 95 ? 0.164 -6.222 -14.757 1.00 88.81 95 ASN A C 1
ATOM 772 O O . ASN A 1 95 ? 0.639 -5.528 -13.854 1.00 88.81 95 ASN A O 1
ATOM 776 N N . ASP A 1 96 ? 0.932 -7.000 -15.514 1.00 88.94 96 ASP A N 1
ATOM 777 C CA . ASP A 1 96 ? 2.390 -7.099 -15.408 1.00 88.94 96 ASP A CA 1
ATOM 778 C C . ASP A 1 96 ? 3.150 -6.095 -16.296 1.00 88.94 96 ASP A C 1
ATOM 780 O O . ASP A 1 96 ? 4.370 -6.218 -16.459 1.00 88.94 96 ASP A O 1
ATOM 784 N N . ASP A 1 97 ? 2.465 -5.065 -16.812 1.00 94.31 97 ASP A N 1
ATOM 785 C CA . ASP A 1 97 ? 3.095 -3.995 -17.582 1.00 94.31 97 ASP A CA 1
ATOM 786 C C . ASP A 1 97 ? 4.166 -3.282 -16.746 1.00 94.31 97 ASP A C 1
ATOM 788 O O . ASP A 1 97 ? 4.033 -3.047 -15.537 1.00 94.31 97 ASP A O 1
ATOM 792 N N . PHE A 1 98 ? 5.250 -2.890 -17.411 1.00 94.44 98 PHE A N 1
ATOM 793 C CA . PHE A 1 98 ? 6.375 -2.213 -16.782 1.00 94.44 98 PHE A CA 1
ATOM 794 C C . PHE A 1 98 ? 6.949 -1.120 -17.679 1.00 94.44 98 PHE A C 1
ATOM 796 O O . PHE A 1 98 ? 6.807 -1.140 -18.901 1.00 94.44 98 PHE A O 1
ATOM 803 N N . VAL A 1 99 ? 7.653 -0.176 -17.058 1.00 93.44 99 VAL A N 1
ATOM 804 C CA . VAL A 1 99 ? 8.486 0.811 -17.755 1.00 93.44 99 VAL A CA 1
ATOM 805 C C . VAL A 1 99 ? 9.958 0.558 -17.455 1.00 93.44 99 VAL A C 1
ATOM 807 O O . VAL A 1 99 ? 10.315 0.099 -16.367 1.00 93.44 99 VAL A O 1
ATOM 810 N N . LEU A 1 100 ? 10.818 0.852 -18.427 1.00 92.25 100 LEU A N 1
ATOM 811 C CA . LEU A 1 100 ? 12.267 0.807 -18.260 1.00 92.25 100 LEU A CA 1
ATOM 812 C C . LEU A 1 100 ? 12.746 2.173 -17.776 1.00 92.25 100 LEU A C 1
ATOM 814 O O . LEU A 1 100 ? 12.429 3.199 -18.378 1.00 92.25 100 LEU A O 1
ATOM 818 N N . LYS A 1 101 ? 13.503 2.188 -16.681 1.00 87.38 101 LYS A N 1
ATOM 819 C CA . LYS A 1 101 ? 14.148 3.396 -16.167 1.00 87.38 101 LYS A CA 1
ATOM 820 C C . LYS A 1 101 ? 15.653 3.223 -16.224 1.00 87.38 101 LYS A C 1
ATOM 822 O O . LYS A 1 101 ? 16.211 2.318 -15.604 1.00 87.38 101 LYS A O 1
ATOM 827 N N . THR A 1 102 ? 16.317 4.108 -16.954 1.00 82.69 102 THR A N 1
ATOM 828 C CA . THR A 1 102 ? 17.775 4.181 -16.965 1.00 82.69 102 THR A CA 1
ATOM 829 C C . THR A 1 102 ? 18.249 4.760 -15.639 1.00 82.69 102 THR A C 1
ATOM 831 O O . THR A 1 102 ? 17.896 5.889 -15.294 1.00 82.69 102 THR A O 1
ATOM 834 N N . ASN A 1 103 ? 19.066 4.013 -14.897 1.00 67.88 103 ASN A N 1
ATOM 835 C CA . ASN A 1 103 ? 19.778 4.573 -13.757 1.00 67.88 103 ASN A CA 1
ATOM 836 C C . ASN A 1 103 ? 20.903 5.467 -14.288 1.00 67.88 103 ASN A C 1
ATOM 838 O O . ASN A 1 103 ? 22.004 4.987 -14.559 1.00 67.88 103 ASN A O 1
ATOM 842 N N . THR A 1 104 ? 20.647 6.763 -14.459 1.00 58.97 104 THR A N 1
ATOM 843 C CA . THR A 1 104 ? 21.738 7.734 -14.553 1.00 58.97 104 THR A CA 1
ATOM 844 C C . THR A 1 104 ? 22.457 7.700 -13.211 1.00 58.97 104 THR A C 1
ATOM 846 O O . THR A 1 104 ? 21.911 8.135 -12.197 1.00 58.97 104 THR A O 1
ATOM 849 N N . LYS A 1 105 ? 23.666 7.121 -13.179 1.00 53.06 105 LYS A N 1
ATOM 850 C CA . LYS A 1 105 ? 24.594 7.357 -12.072 1.00 53.06 105 LYS A CA 1
ATOM 851 C C . LYS A 1 105 ? 24.692 8.874 -11.941 1.00 53.06 105 LYS A C 1
ATOM 853 O O . LYS A 1 105 ? 25.152 9.540 -12.860 1.00 53.06 105 LYS A O 1
ATOM 858 N N . LYS A 1 106 ? 24.166 9.420 -10.849 1.00 46.03 106 LYS A N 1
ATOM 859 C CA . LYS A 1 106 ? 24.488 10.783 -10.455 1.00 46.03 106 LYS A CA 1
ATOM 860 C C . LYS A 1 106 ? 25.929 10.680 -9.974 1.00 46.03 106 LYS A C 1
ATOM 862 O O . LYS A 1 106 ? 26.170 10.032 -8.955 1.00 46.03 106 LYS A O 1
ATOM 867 N N . ASP A 1 107 ? 26.858 11.149 -10.798 1.00 43.09 107 ASP A N 1
ATOM 868 C CA . ASP A 1 107 ? 28.258 11.261 -10.412 1.00 43.09 107 ASP A CA 1
ATOM 869 C C . ASP A 1 107 ? 28.339 12.017 -9.076 1.00 43.09 107 ASP A C 1
ATOM 871 O O . ASP A 1 107 ? 27.524 12.907 -8.810 1.00 43.09 107 ASP A O 1
ATOM 875 N N . ALA A 1 108 ? 29.236 11.525 -8.221 1.00 36.78 108 ALA A N 1
ATOM 876 C CA . ALA A 1 108 ? 29.411 11.895 -6.820 1.00 36.78 108 ALA A CA 1
ATOM 877 C C . ALA A 1 108 ? 29.611 13.400 -6.592 1.00 36.78 108 ALA A C 1
ATOM 879 O O . ALA A 1 108 ? 30.239 14.055 -7.453 1.00 36.78 108 ALA A O 1
#

Secondary structure (DSSP, 8-state):
------------EEEEEHHHHHHHHHHHHHH--TTS-HHHHHHHTTS-HHHHHHHTSTT-----HHHHHHHHHHTT--HHHHHHHHHHHHGGG-SS-EEEEE------